Protein AF-A0A559NAU4-F1 (afdb_monomer)

Mean predicted aligned error: 4.84 Å

pLDDT: mean 91.14, std 8.65, range [61.59, 98.19]

Nearest PDB structures (foldseek):
  8pwn-assembly1_A  TM=3.330E-01  e=2.621E+00  Homo sapiens
  5uvi-assembly1_A  TM=3.226E-01  e=3.666E+00  Homo sapiens

Foldseek 3Di:
DDPVLLVLLLVLLVLLLCCLVPVVSDPALVRSVVSLVSSLVSLVVVCVVVVPPLSVVLSVQQDDDDRLLSRVSSCVSVVPDDVCCVPVNDPRVLVVSCVSRVNDDNVNSSVNSVSSSVSSVLSSVCSVPVVSSVVCVVVPD

Sequence (141 aa):
MRESDLDILKKSLTIIIGFEERVDLVNSASEFLEIHNRNIQMLKDLGVERQSDFIKKNISDYPKLRVSEIELFIFRKRKEKSFLWFVGGRRLGFVYDLIRTRGVLLSQIKKKVAKIKDISQRMYKVVENPIFEEVYQKTGY

Secondary structure (DSSP, 8-state):
--HHHHHHHHHHHHHHHHTTT-GGGSS-HHHHHHHHHHHHHHHHHHHHHTT-HHHHHHHHTPPP--HHHHHHHHHHHTT---HHHHHSHHHHHHHHHHHHTTT--HHHHHHHHHHHHHHHHHHHHHHH-THHHHHHHHTT-

Radius of gyration: 17.27 Å; Cα contacts (8 Å, |Δi|>4): 119; chains: 1; bounding box: 40×29×46 Å

Solvent-accessible surface area (backbone atoms only — not comparable to full-atom values): 7871 Å² total; per-residue (Å²): 133,56,72,70,53,52,52,51,44,47,55,54,34,51,46,54,43,45,32,83,85,38,58,77,74,39,94,43,41,63,54,48,49,52,54,50,52,51,45,53,50,54,48,49,54,49,18,60,76,68,66,34,62,67,50,51,52,56,61,73,65,54,65,91,79,54,55,55,47,42,43,52,50,45,42,60,72,72,63,62,81,50,69,53,43,71,76,56,31,73,68,51,34,50,53,50,51,29,59,67,35,73,69,54,50,70,70,56,48,50,52,41,52,54,51,42,21,56,52,34,51,54,50,40,46,32,73,75,38,64,69,46,51,61,54,36,53,77,71,77,97

Structure (mmCIF, N/CA/C/O backbone):
data_AF-A0A559NAU4-F1
#
_entry.id   AF-A0A559NAU4-F1
#
loop_
_atom_site.group_PDB
_atom_site.id
_atom_site.type_symbol
_atom_site.label_atom_id
_atom_site.label_alt_id
_atom_site.label_comp_id
_atom_site.label_asym_id
_atom_site.label_entity_id
_atom_site.label_seq_id
_atom_site.pdbx_PDB_ins_code
_atom_site.Cartn_x
_atom_site.Cartn_y
_atom_site.Cartn_z
_atom_site.occupancy
_atom_site.B_iso_or_equiv
_atom_site.auth_seq_id
_atom_site.auth_comp_id
_atom_site.auth_asym_id
_atom_site.auth_atom_id
_atom_site.pdbx_PDB_model_num
ATOM 1 N N . MET A 1 1 ? -11.971 13.642 13.315 1.00 84.44 1 MET A N 1
ATOM 2 C CA . MET A 1 1 ? -11.704 13.689 11.863 1.00 84.44 1 MET A CA 1
ATOM 3 C C . MET A 1 1 ? -13.026 13.972 11.171 1.00 84.44 1 MET A C 1
ATOM 5 O O . MET A 1 1 ? -14.039 13.443 11.616 1.00 84.44 1 MET A O 1
ATOM 9 N N . ARG A 1 2 ? -13.082 14.839 10.155 1.00 87.75 2 ARG A N 1
ATOM 10 C CA . ARG A 1 2 ? -14.373 15.193 9.533 1.00 87.75 2 ARG A CA 1
ATOM 11 C C . ARG A 1 2 ? -14.817 14.103 8.559 1.00 87.75 2 ARG A C 1
ATOM 13 O O . ARG A 1 2 ? -13.991 13.353 8.043 1.00 87.75 2 ARG A O 1
ATOM 20 N N . GLU A 1 3 ? -16.109 14.058 8.252 1.00 85.12 3 GLU A N 1
ATOM 21 C CA . GLU A 1 3 ? -16.668 13.127 7.260 1.00 85.12 3 GLU A CA 1
ATOM 22 C C . GLU A 1 3 ? -15.982 13.259 5.889 1.00 85.12 3 GLU A C 1
ATOM 24 O O . GLU A 1 3 ? -15.607 12.261 5.276 1.00 85.12 3 GLU A O 1
ATOM 29 N N . SER A 1 4 ? -15.669 14.492 5.475 1.00 91.50 4 SER A N 1
ATOM 30 C CA . SER A 1 4 ? -14.892 14.771 4.261 1.00 91.50 4 SER A CA 1
ATOM 31 C C . SER A 1 4 ? -13.523 14.088 4.250 1.00 91.50 4 SER A C 1
ATOM 33 O O . SER A 1 4 ? -13.059 13.622 3.212 1.00 91.50 4 SER A O 1
ATOM 35 N N . ASP A 1 5 ? -12.864 14.027 5.407 1.00 92.81 5 ASP A N 1
ATOM 36 C CA . ASP A 1 5 ? -11.534 13.444 5.545 1.00 92.81 5 ASP A CA 1
ATOM 37 C C . ASP A 1 5 ? -11.628 11.904 5.480 1.00 92.81 5 ASP A C 1
ATOM 39 O O . ASP A 1 5 ? -10.798 11.254 4.844 1.00 92.81 5 ASP A O 1
ATOM 43 N N . LEU A 1 6 ? -12.686 11.309 6.050 1.00 94.25 6 LEU A N 1
ATOM 44 C CA . LEU A 1 6 ? -12.983 9.875 5.916 1.00 94.25 6 LEU A CA 1
ATOM 45 C C . LEU A 1 6 ? -13.270 9.486 4.459 1.00 94.25 6 LEU A C 1
ATOM 47 O O . LEU A 1 6 ? -12.804 8.445 3.994 1.00 94.25 6 LEU A O 1
ATOM 51 N N . ASP A 1 7 ? -13.997 10.317 3.716 1.00 96.12 7 ASP A N 1
ATOM 52 C CA . ASP A 1 7 ? -14.261 10.088 2.294 1.00 96.12 7 ASP A CA 1
ATOM 53 C C . ASP A 1 7 ? -12.997 10.173 1.441 1.00 96.12 7 ASP A C 1
ATOM 55 O O . ASP A 1 7 ? -12.792 9.333 0.557 1.00 96.12 7 ASP A O 1
ATOM 59 N N . ILE A 1 8 ? -12.125 11.145 1.723 1.00 96.44 8 ILE A N 1
ATOM 60 C CA . ILE A 1 8 ? -10.806 11.238 1.089 1.00 96.44 8 ILE A CA 1
ATOM 61 C C . ILE A 1 8 ? -10.015 9.957 1.361 1.00 96.44 8 ILE A C 1
ATOM 63 O O . ILE A 1 8 ? -9.516 9.353 0.410 1.00 96.44 8 ILE A O 1
ATOM 67 N N . LEU A 1 9 ? -9.962 9.510 2.620 1.00 97.94 9 LEU A N 1
ATOM 68 C CA . LEU A 1 9 ? -9.247 8.299 3.019 1.00 97.94 9 LEU A CA 1
ATOM 69 C C . LEU A 1 9 ? -9.790 7.044 2.323 1.00 97.94 9 LEU A C 1
ATOM 71 O O . LEU A 1 9 ? -9.014 6.247 1.800 1.00 97.94 9 LEU A O 1
ATOM 75 N N . LYS A 1 10 ? -11.113 6.860 2.262 1.00 98.00 10 LYS A N 1
ATOM 76 C CA . LYS A 1 10 ? -11.733 5.718 1.562 1.00 98.00 10 LYS A CA 1
ATOM 77 C C . LYS A 1 10 ? -11.377 5.705 0.075 1.00 98.00 10 LYS A C 1
ATOM 79 O O . LYS A 1 10 ? -10.994 4.660 -0.463 1.00 98.00 10 LYS A O 1
ATOM 84 N N . LYS A 1 11 ? -11.462 6.859 -0.596 1.00 97.50 11 LYS A N 1
ATOM 85 C CA . LYS A 1 11 ? -11.111 6.991 -2.021 1.00 97.50 11 LYS A CA 1
ATOM 86 C C . LYS A 1 11 ? -9.642 6.654 -2.262 1.00 97.50 11 LYS A C 1
ATOM 88 O O . LYS A 1 11 ? -9.328 5.875 -3.159 1.00 97.50 11 LYS A O 1
ATOM 93 N N . SER A 1 12 ? -8.739 7.181 -1.442 1.00 97.31 12 SER A N 1
ATOM 94 C CA . SER A 1 12 ? -7.309 6.919 -1.597 1.00 97.31 12 SER A CA 1
ATOM 95 C C . SER A 1 12 ? -6.898 5.509 -1.178 1.00 97.31 12 SER A C 1
ATOM 97 O O . SER A 1 12 ? -5.981 4.954 -1.778 1.00 97.31 12 SER A O 1
ATOM 99 N N . LEU A 1 13 ? -7.573 4.884 -0.210 1.00 98.19 13 LEU A N 1
ATOM 100 C CA . LEU A 1 13 ? -7.399 3.457 0.084 1.00 98.19 13 LEU A CA 1
ATOM 101 C C . LEU A 1 13 ? -7.823 2.599 -1.108 1.00 98.19 13 LEU A C 1
ATOM 103 O O . LEU A 1 13 ? -7.110 1.666 -1.457 1.00 98.19 13 LEU A O 1
ATOM 107 N N . THR A 1 14 ? -8.915 2.952 -1.788 1.00 98.12 14 THR A N 1
ATOM 108 C CA . THR A 1 14 ? -9.378 2.238 -2.993 1.00 98.12 14 THR A CA 1
ATOM 109 C C . THR A 1 14 ? -8.321 2.243 -4.103 1.00 98.12 14 THR A C 1
ATOM 111 O O . THR A 1 14 ? -8.094 1.210 -4.735 1.00 98.12 14 THR A O 1
ATOM 114 N N . ILE A 1 15 ? -7.619 3.367 -4.298 1.00 97.69 15 ILE A N 1
ATOM 115 C CA . ILE A 1 15 ? -6.489 3.462 -5.240 1.00 97.69 15 ILE A CA 1
ATOM 116 C C . ILE A 1 15 ? -5.386 2.462 -4.864 1.00 97.69 15 ILE A C 1
ATOM 118 O O . ILE A 1 15 ? -4.937 1.693 -5.712 1.00 97.69 15 ILE A O 1
ATOM 122 N N . ILE A 1 16 ? -4.982 2.426 -3.588 1.00 97.94 16 ILE A N 1
ATOM 123 C CA . ILE A 1 16 ? -3.931 1.516 -3.103 1.00 97.94 16 ILE A CA 1
ATOM 124 C C . ILE A 1 16 ? -4.352 0.045 -3.213 1.00 97.94 16 ILE A C 1
ATOM 126 O O . ILE A 1 16 ? -3.545 -0.792 -3.613 1.00 97.94 16 ILE A O 1
ATOM 130 N N . ILE A 1 17 ? -5.613 -0.272 -2.911 1.00 98.12 17 ILE A N 1
ATOM 131 C CA . ILE A 1 17 ? -6.165 -1.629 -3.017 1.00 98.12 17 ILE A CA 1
ATOM 132 C C . ILE A 1 17 ? -6.106 -2.131 -4.463 1.00 98.12 17 ILE A C 1
ATOM 134 O O . ILE A 1 17 ? -5.731 -3.277 -4.693 1.00 98.12 17 ILE A O 1
ATOM 138 N N . GLY A 1 18 ? -6.465 -1.285 -5.431 1.00 96.44 18 GLY A N 1
ATOM 139 C CA . GLY A 1 18 ? -6.485 -1.660 -6.846 1.00 96.44 18 GLY A CA 1
ATOM 140 C C . GLY A 1 18 ? -5.118 -1.642 -7.535 1.00 96.44 18 GLY A C 1
ATOM 141 O O . GLY A 1 18 ? -5.006 -2.131 -8.658 1.00 96.44 18 GLY A O 1
ATOM 142 N N . PHE A 1 19 ? -4.086 -1.075 -6.903 1.00 96.88 19 PHE A N 1
ATOM 143 C CA . PHE A 1 19 ? -2.781 -0.849 -7.531 1.00 96.88 19 PHE A CA 1
ATOM 144 C C . PHE A 1 19 ? -2.082 -2.144 -7.973 1.00 96.88 19 PHE A C 1
ATOM 146 O O . PHE A 1 19 ?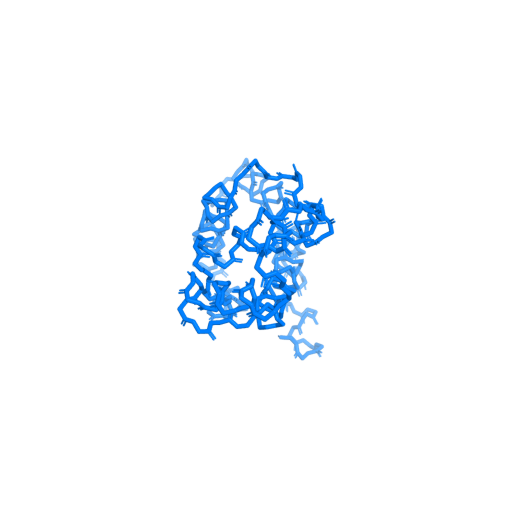 -1.397 -2.162 -8.997 1.00 96.88 19 PHE A O 1
ATOM 153 N N . GLU A 1 20 ? -2.243 -3.241 -7.224 1.00 94.81 20 GLU A N 1
ATOM 154 C CA . GLU A 1 20 ? -1.609 -4.521 -7.562 1.00 94.81 20 GLU A CA 1
ATOM 155 C C . GLU A 1 20 ? -2.062 -5.034 -8.941 1.00 94.81 20 GLU A C 1
ATOM 157 O O . GLU A 1 20 ? -1.248 -5.532 -9.733 1.00 94.81 20 GLU A O 1
ATOM 162 N N . GLU A 1 21 ? -3.354 -4.912 -9.235 1.00 94.19 21 GLU A N 1
ATOM 163 C CA . GLU A 1 21 ? -3.966 -5.289 -10.508 1.00 94.19 21 GLU A CA 1
ATOM 164 C C . GLU A 1 21 ? -3.773 -4.218 -11.579 1.00 94.19 21 GLU A C 1
ATOM 166 O O . GLU A 1 21 ? -3.460 -4.552 -12.723 1.00 94.19 21 GLU A O 1
ATOM 171 N N . ARG A 1 22 ? -3.954 -2.949 -11.203 1.00 93.75 22 ARG A N 1
ATOM 172 C CA . ARG A 1 22 ? -3.993 -1.790 -12.098 1.00 93.75 22 ARG A CA 1
ATOM 173 C C . ARG A 1 22 ? -2.972 -0.744 -11.675 1.00 93.75 22 ARG A C 1
ATOM 175 O O . ARG A 1 22 ? -3.272 0.216 -10.967 1.00 93.75 22 ARG A O 1
ATOM 182 N N . VAL A 1 23 ? -1.740 -0.935 -12.141 1.00 93.69 23 VAL A N 1
ATOM 183 C CA . VAL A 1 23 ? -0.625 -0.003 -11.894 1.00 93.69 23 VAL A CA 1
ATOM 184 C C . VAL A 1 23 ? -0.795 1.354 -12.588 1.00 93.69 23 VAL A C 1
ATOM 186 O O . VAL A 1 23 ? 0.001 2.256 -12.363 1.00 93.69 23 VAL A O 1
ATOM 189 N N . ASP A 1 24 ? -1.789 1.489 -13.460 1.00 91.88 24 ASP A N 1
ATOM 190 C CA . ASP A 1 24 ? -2.222 2.717 -14.130 1.00 91.88 24 ASP A CA 1
ATOM 191 C C . ASP A 1 24 ? -3.088 3.627 -13.244 1.00 91.88 24 ASP A C 1
ATOM 193 O O . ASP A 1 24 ? -3.274 4.791 -13.580 1.00 91.88 24 ASP A O 1
ATOM 197 N N . LEU A 1 25 ? -3.552 3.148 -12.080 1.00 92.94 25 LEU A N 1
ATOM 198 C CA . LEU A 1 25 ? -4.260 3.977 -11.091 1.00 92.94 25 LEU A CA 1
ATOM 199 C C . LEU A 1 25 ? -3.388 5.075 -10.467 1.00 92.94 25 LEU A C 1
ATOM 201 O O . LEU A 1 25 ? -3.905 5.952 -9.779 1.00 92.94 25 LEU A O 1
ATOM 205 N N . VAL A 1 26 ? -2.075 4.997 -10.676 1.00 93.69 26 VAL A N 1
ATOM 206 C CA . VAL A 1 26 ? -1.086 5.996 -10.279 1.00 93.69 26 VAL A CA 1
ATOM 207 C C . VAL A 1 26 ? -0.168 6.263 -11.469 1.00 93.69 26 VAL A C 1
ATOM 209 O O . VAL A 1 26 ? 0.192 5.358 -12.229 1.00 93.69 26 VAL A O 1
ATOM 212 N N . ASN A 1 27 ? 0.252 7.508 -11.630 1.00 91.25 27 ASN A N 1
ATOM 213 C CA . ASN A 1 27 ? 1.119 7.927 -12.724 1.00 91.25 27 ASN A CA 1
ATOM 214 C C . ASN A 1 27 ? 2.577 7.540 -12.464 1.00 91.25 27 ASN A C 1
ATOM 216 O O . ASN A 1 27 ? 3.322 7.267 -13.408 1.00 91.25 27 ASN A O 1
ATOM 220 N N . SER A 1 28 ? 2.998 7.496 -11.195 1.00 93.69 28 SER A N 1
ATOM 221 C CA . SER A 1 28 ? 4.390 7.232 -10.819 1.00 93.69 28 SER A CA 1
ATOM 222 C C . SER A 1 28 ? 4.545 6.468 -9.501 1.00 93.69 28 SER A C 1
ATOM 224 O O . SER A 1 28 ? 3.639 6.398 -8.670 1.00 93.69 28 SER A O 1
ATOM 226 N N . ALA A 1 29 ? 5.745 5.923 -9.286 1.00 95.62 29 ALA A N 1
ATOM 227 C CA . ALA A 1 29 ? 6.119 5.297 -8.020 1.00 95.62 29 ALA A CA 1
ATOM 228 C C . ALA A 1 29 ? 6.123 6.285 -6.841 1.00 95.62 29 ALA A C 1
ATOM 230 O O . ALA A 1 29 ? 5.788 5.904 -5.720 1.00 95.62 29 ALA A O 1
ATOM 231 N N . SER A 1 30 ? 6.488 7.545 -7.093 1.00 96.38 30 SER A N 1
ATOM 232 C CA . SER A 1 30 ? 6.465 8.606 -6.083 1.00 96.38 30 SER A CA 1
ATOM 233 C C . SER A 1 30 ? 5.038 8.936 -5.657 1.00 96.38 30 SER A C 1
ATOM 235 O O . SER A 1 30 ? 4.769 8.982 -4.462 1.00 96.38 30 SER A O 1
ATOM 237 N N . GLU A 1 31 ? 4.117 9.064 -6.616 1.00 96.81 31 GLU A N 1
ATOM 238 C CA . GLU A 1 31 ? 2.693 9.294 -6.336 1.00 96.81 31 GLU A CA 1
ATOM 239 C C . GLU A 1 31 ? 2.088 8.145 -5.521 1.00 96.81 31 GLU A C 1
ATOM 241 O O . GLU A 1 31 ? 1.391 8.384 -4.537 1.00 96.81 31 GLU A O 1
ATOM 246 N N . PHE A 1 32 ? 2.408 6.891 -5.863 1.00 97.69 32 PHE A N 1
ATOM 247 C CA . PHE A 1 32 ? 1.986 5.741 -5.060 1.00 97.69 32 PHE A CA 1
ATOM 248 C C . PHE A 1 32 ? 2.413 5.883 -3.593 1.00 97.69 32 PHE A C 1
ATOM 250 O O . PHE A 1 32 ? 1.597 5.698 -2.690 1.00 97.69 32 PHE A O 1
ATOM 257 N N . LEU A 1 33 ? 3.686 6.211 -3.347 1.00 97.44 33 LEU A N 1
ATOM 258 C CA . LEU A 1 33 ? 4.209 6.358 -1.989 1.00 97.44 33 LEU A CA 1
ATOM 259 C C . LEU A 1 33 ? 3.608 7.564 -1.269 1.00 97.44 33 LEU A C 1
ATOM 261 O O . LEU A 1 33 ? 3.349 7.473 -0.074 1.00 97.44 33 LEU A O 1
ATOM 265 N N . GLU A 1 34 ? 3.353 8.664 -1.971 1.00 97.50 34 GLU A N 1
ATOM 266 C CA . GLU A 1 34 ? 2.684 9.838 -1.412 1.00 97.50 34 GLU A CA 1
ATOM 267 C C . GLU A 1 34 ? 1.269 9.494 -0.931 1.00 97.50 34 GLU A C 1
ATOM 269 O O . GLU A 1 34 ? 0.940 9.721 0.236 1.00 97.50 34 GLU A O 1
ATOM 274 N N . ILE A 1 35 ? 0.461 8.858 -1.788 1.00 97.75 35 ILE A N 1
ATOM 275 C CA . ILE A 1 35 ? -0.892 8.405 -1.441 1.00 97.75 35 ILE A CA 1
ATOM 276 C C . ILE A 1 35 ? -0.833 7.409 -0.277 1.00 97.75 35 ILE A C 1
ATOM 278 O O . ILE A 1 35 ? -1.588 7.535 0.688 1.00 97.75 35 ILE A O 1
ATOM 282 N N . HIS A 1 36 ? 0.075 6.433 -0.341 1.00 97.62 36 HIS A N 1
ATOM 283 C CA . HIS A 1 36 ? 0.231 5.413 0.692 1.00 97.62 36 HIS A CA 1
ATOM 284 C C . HIS A 1 36 ? 0.608 6.015 2.054 1.00 97.62 36 HIS A C 1
ATOM 286 O O . HIS A 1 36 ? -0.028 5.704 3.063 1.00 97.62 36 HIS A O 1
ATOM 292 N N . ASN A 1 37 ? 1.589 6.917 2.086 1.00 97.19 37 ASN A N 1
ATOM 293 C CA . ASN A 1 37 ? 2.035 7.573 3.312 1.00 97.19 37 ASN A CA 1
ATOM 294 C C . ASN A 1 37 ? 0.953 8.497 3.883 1.00 97.19 37 ASN A C 1
ATOM 296 O O . ASN A 1 37 ? 0.736 8.502 5.095 1.00 97.19 37 ASN A O 1
ATOM 300 N N . ARG A 1 38 ? 0.225 9.226 3.024 1.00 97.56 38 ARG A N 1
ATOM 301 C CA . ARG A 1 38 ? -0.927 10.033 3.447 1.00 97.56 38 ARG A CA 1
ATOM 302 C C . ARG A 1 38 ? -2.002 9.162 4.091 1.00 97.56 38 ARG A C 1
ATOM 304 O O . ARG A 1 38 ? -2.490 9.503 5.163 1.00 97.56 38 ARG A O 1
ATOM 311 N N . ASN A 1 39 ? -2.331 8.022 3.484 1.00 98.06 39 ASN A N 1
ATOM 312 C CA . ASN A 1 39 ? -3.305 7.084 4.046 1.00 98.06 39 ASN A CA 1
ATOM 313 C C . ASN A 1 39 ? -2.861 6.569 5.417 1.00 98.06 39 ASN A C 1
ATOM 315 O O . ASN A 1 39 ? -3.673 6.529 6.336 1.00 98.06 39 ASN A O 1
ATOM 319 N N . ILE A 1 40 ? -1.583 6.204 5.572 1.00 98.00 40 ILE A N 1
ATOM 320 C CA . ILE A 1 40 ? -1.027 5.776 6.864 1.00 98.00 40 ILE A CA 1
ATOM 321 C C . ILE A 1 40 ? -1.183 6.878 7.913 1.00 98.00 40 ILE A C 1
ATOM 323 O O . ILE A 1 40 ? -1.595 6.584 9.033 1.00 98.00 40 ILE A O 1
ATOM 327 N N . GLN A 1 41 ? -0.889 8.132 7.564 1.00 97.75 41 GLN A N 1
ATOM 328 C CA . GLN A 1 41 ? -1.022 9.247 8.498 1.00 97.75 41 GLN A CA 1
ATOM 329 C C . GLN A 1 41 ? -2.482 9.464 8.915 1.00 97.75 41 GLN A C 1
ATOM 331 O O . GLN A 1 41 ? -2.770 9.509 10.106 1.00 97.75 41 GLN A O 1
ATOM 336 N N . MET A 1 42 ? -3.416 9.491 7.963 1.00 98.19 42 MET A N 1
ATOM 337 C CA . MET A 1 42 ? -4.846 9.643 8.265 1.00 98.19 42 MET A CA 1
ATOM 338 C C . MET A 1 42 ? -5.392 8.476 9.100 1.00 98.19 42 MET A C 1
ATOM 340 O O . MET A 1 42 ? -6.181 8.682 10.017 1.00 98.19 42 MET A O 1
ATOM 344 N N . LEU A 1 43 ? -4.954 7.243 8.822 1.00 98.00 43 LEU A N 1
ATOM 345 C CA . LEU A 1 43 ? -5.296 6.079 9.643 1.00 98.00 43 LEU A CA 1
ATOM 346 C C . LEU A 1 43 ? -4.713 6.196 11.051 1.00 98.00 43 LEU A C 1
ATOM 348 O O . LEU A 1 43 ? -5.363 5.797 12.012 1.00 98.00 43 LEU A O 1
ATOM 352 N N . LYS A 1 44 ? -3.502 6.739 11.195 1.00 97.06 44 LYS A N 1
ATOM 353 C CA . LYS A 1 44 ? -2.879 6.960 12.502 1.00 97.06 44 LYS A CA 1
ATOM 354 C C . LYS A 1 44 ? -3.691 7.954 13.325 1.00 97.06 44 LYS A C 1
ATOM 356 O O . LYS A 1 44 ? -3.977 7.667 14.485 1.00 97.06 44 LYS A O 1
ATOM 361 N N . ASP A 1 45 ? -4.104 9.059 12.714 1.00 96.75 45 ASP A N 1
ATOM 362 C CA . ASP A 1 45 ? -4.940 10.075 13.357 1.00 96.75 45 ASP A CA 1
ATOM 363 C C . ASP A 1 45 ? -6.296 9.477 13.768 1.00 96.75 45 ASP A C 1
ATOM 365 O O . ASP A 1 45 ? -6.717 9.617 14.918 1.00 96.75 45 ASP A O 1
ATOM 369 N N . LEU A 1 46 ? -6.920 8.694 12.880 1.00 96.25 46 LEU A N 1
ATOM 370 C CA . LEU A 1 46 ? -8.157 7.966 13.169 1.00 96.25 46 LEU A CA 1
ATOM 371 C C . LEU A 1 46 ? -7.998 6.958 14.318 1.00 96.25 46 LEU A C 1
ATOM 373 O O . LEU A 1 46 ? -8.876 6.843 15.171 1.00 96.25 46 LEU A O 1
ATOM 377 N N . GLY A 1 47 ? -6.883 6.226 14.350 1.00 95.75 47 GLY A N 1
ATOM 378 C CA . GLY A 1 47 ? -6.577 5.256 15.400 1.00 95.75 47 GLY A CA 1
ATOM 379 C C . GLY A 1 47 ? -6.360 5.906 16.768 1.00 95.75 47 GLY A C 1
ATOM 380 O O . GLY A 1 47 ? -6.697 5.304 17.786 1.00 95.75 47 GLY A O 1
ATOM 381 N N . VAL A 1 48 ? -5.838 7.136 16.812 1.00 95.88 48 VAL A N 1
ATOM 382 C CA . VAL A 1 48 ? -5.742 7.929 18.049 1.00 95.88 48 VAL A CA 1
ATOM 383 C C . VAL A 1 48 ? -7.125 8.402 18.488 1.00 95.88 48 VAL A C 1
ATOM 385 O O . VAL A 1 48 ? -7.496 8.188 19.639 1.00 95.88 48 VAL A O 1
ATOM 388 N N . GLU A 1 49 ? -7.903 8.981 17.575 1.00 95.00 49 GLU A N 1
ATOM 389 C CA . GLU A 1 49 ? -9.242 9.510 17.860 1.00 95.00 49 GLU A CA 1
ATOM 390 C C . GLU A 1 49 ? -10.208 8.437 18.368 1.00 95.00 49 GLU A C 1
ATOM 392 O O . GLU A 1 49 ? -10.913 8.654 19.350 1.00 95.00 49 GLU A O 1
ATOM 397 N N . ARG A 1 50 ? -10.209 7.260 17.735 1.00 94.06 50 ARG A N 1
ATOM 398 C CA . ARG A 1 50 ? -11.050 6.122 18.138 1.00 94.06 50 ARG A CA 1
ATOM 399 C C . ARG A 1 50 ? -10.455 5.294 19.274 1.00 94.06 50 ARG A C 1
ATOM 401 O O . ARG A 1 50 ? -11.080 4.330 19.696 1.00 94.06 50 ARG A O 1
ATOM 408 N N . GLN A 1 51 ? -9.235 5.609 19.715 1.00 94.75 51 GLN A N 1
ATOM 409 C CA . GLN A 1 51 ? -8.448 4.764 20.620 1.00 94.75 51 GLN A CA 1
ATOM 410 C C . GLN A 1 51 ? -8.336 3.303 20.129 1.00 94.75 51 GLN A C 1
ATOM 412 O O . GLN A 1 51 ? -8.248 2.373 20.924 1.00 94.75 51 GLN A O 1
ATOM 417 N N . SER A 1 52 ? -8.309 3.092 18.808 1.00 94.69 52 SER A N 1
ATOM 418 C CA . SER A 1 52 ? -8.320 1.760 18.199 1.00 94.69 52 SER A CA 1
ATOM 419 C C . SER A 1 52 ? -6.921 1.150 18.161 1.00 94.69 52 SER A C 1
ATOM 421 O O . SER A 1 52 ? -6.056 1.554 17.376 1.00 94.69 52 SER A O 1
ATOM 423 N N . ASP A 1 53 ? -6.700 0.122 18.976 1.00 93.31 53 ASP A N 1
ATOM 424 C CA . ASP A 1 53 ? -5.465 -0.663 18.933 1.00 93.31 53 ASP A CA 1
ATOM 425 C C . ASP A 1 53 ? -5.377 -1.543 17.681 1.00 93.31 53 ASP A C 1
ATOM 427 O O . ASP A 1 53 ? -4.280 -1.805 17.182 1.00 93.31 53 ASP A O 1
ATOM 431 N N . PHE A 1 54 ? -6.523 -1.922 17.107 1.00 94.62 54 PHE A N 1
ATOM 432 C CA . PHE A 1 54 ? -6.580 -2.654 15.843 1.00 94.62 54 PHE A CA 1
ATOM 433 C C . PHE A 1 54 ? -5.958 -1.851 14.695 1.00 94.62 54 PHE A C 1
ATOM 435 O O . PHE A 1 54 ? -5.112 -2.368 13.955 1.00 94.62 54 PHE A O 1
ATOM 442 N N . ILE A 1 55 ? -6.337 -0.574 14.566 1.00 95.81 55 ILE A N 1
ATOM 443 C CA . ILE A 1 55 ? -5.783 0.325 13.548 1.00 95.81 55 ILE A CA 1
A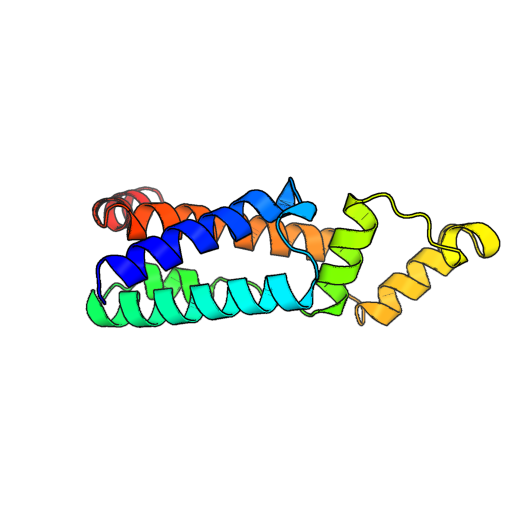TOM 444 C C . ILE A 1 55 ? -4.281 0.527 13.788 1.00 95.81 55 ILE A C 1
ATOM 446 O O . ILE A 1 55 ? -3.488 0.376 12.857 1.00 95.81 55 ILE A O 1
ATOM 450 N N . LYS A 1 56 ? -3.861 0.793 15.033 1.00 95.19 56 LYS A N 1
ATOM 451 C CA . LYS A 1 56 ? -2.438 0.983 15.379 1.00 95.19 56 LYS A CA 1
ATOM 452 C C . LYS A 1 56 ? -1.588 -0.241 15.018 1.00 95.19 56 LYS A C 1
ATOM 454 O O . LYS A 1 56 ? -0.525 -0.082 14.414 1.00 95.19 56 LYS A O 1
ATOM 459 N N . LYS A 1 57 ? -2.067 -1.451 15.332 1.00 94.75 57 LYS A N 1
ATOM 460 C CA . LYS A 1 57 ? -1.398 -2.717 14.988 1.00 94.75 57 LYS A CA 1
ATOM 461 C C . LYS A 1 57 ? -1.250 -2.862 13.472 1.00 94.75 57 LYS A C 1
ATOM 463 O O . LYS A 1 57 ? -0.131 -3.009 12.986 1.00 94.75 57 LYS A O 1
ATOM 468 N N . ASN A 1 58 ? -2.339 -2.714 12.715 1.00 95.50 58 ASN A N 1
ATOM 469 C CA . ASN A 1 58 ? -2.304 -2.836 11.251 1.00 95.50 58 ASN A CA 1
ATOM 470 C C . ASN A 1 58 ? -1.385 -1.792 10.594 1.00 95.50 58 ASN A C 1
ATOM 472 O O . ASN A 1 58 ? -0.708 -2.103 9.615 1.00 95.50 58 ASN A O 1
ATOM 476 N N . ILE A 1 59 ? -1.309 -0.574 11.143 1.00 95.69 59 ILE A N 1
ATOM 477 C CA . ILE A 1 59 ? -0.365 0.445 10.665 1.00 95.69 59 ILE A CA 1
ATOM 478 C C . ILE A 1 59 ? 1.084 -0.029 10.816 1.00 95.69 59 ILE A C 1
ATOM 480 O O . ILE A 1 59 ? 1.878 0.130 9.889 1.00 95.69 59 ILE A O 1
ATOM 484 N N . SER A 1 60 ? 1.429 -0.630 11.958 1.00 94.19 60 SER A N 1
ATOM 485 C CA . SER A 1 60 ? 2.784 -1.143 12.207 1.00 94.19 60 SER A CA 1
ATOM 486 C C . SER A 1 60 ? 3.173 -2.303 11.282 1.00 94.19 60 SER A C 1
ATOM 488 O O . SER A 1 60 ? 4.356 -2.507 11.009 1.00 94.19 60 SER A O 1
ATOM 490 N N . ASP A 1 61 ? 2.179 -3.009 10.737 1.00 95.56 61 ASP A N 1
ATOM 491 C CA . ASP A 1 61 ? 2.372 -4.148 9.844 1.00 95.56 61 ASP A CA 1
ATOM 492 C C . ASP A 1 61 ? 2.608 -3.769 8.375 1.00 95.56 61 ASP A C 1
ATOM 494 O O . ASP A 1 61 ? 3.000 -4.643 7.581 1.00 95.56 61 ASP A O 1
ATOM 498 N N . TYR A 1 62 ? 2.402 -2.502 7.990 1.00 96.12 62 TYR A N 1
ATOM 499 C CA . TYR A 1 62 ? 2.661 -2.053 6.623 1.00 96.12 62 TYR A CA 1
ATOM 500 C C . TYR A 1 62 ? 4.147 -2.215 6.262 1.00 96.12 62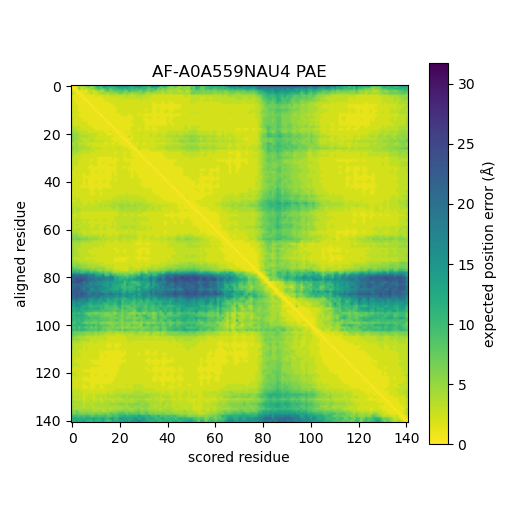 TYR A C 1
ATOM 502 O O . TYR A 1 62 ? 5.031 -1.679 6.938 1.00 96.12 62 TYR A O 1
ATOM 510 N N . PRO A 1 63 ? 4.470 -2.939 5.174 1.00 95.81 63 PRO A N 1
ATOM 511 C CA . PRO A 1 63 ? 5.850 -3.103 4.762 1.00 95.81 63 PRO A CA 1
ATOM 512 C C . PRO A 1 63 ? 6.399 -1.797 4.186 1.00 95.81 63 PRO A C 1
ATOM 514 O O . PRO A 1 63 ? 5.759 -1.129 3.377 1.00 95.81 63 PRO A O 1
ATOM 517 N N . LYS A 1 64 ? 7.653 -1.484 4.517 1.00 93.19 64 LYS A N 1
ATOM 518 C CA . LYS A 1 64 ? 8.362 -0.360 3.899 1.00 93.19 64 LYS A CA 1
ATOM 519 C C . LYS A 1 64 ? 8.693 -0.673 2.439 1.00 93.19 64 LYS A C 1
ATOM 521 O O . LYS A 1 64 ? 9.322 -1.699 2.137 1.00 93.19 64 LYS A O 1
ATOM 526 N N . LEU A 1 65 ? 8.321 0.247 1.556 1.00 92.50 65 LEU A N 1
ATOM 527 C CA . LEU A 1 65 ? 8.667 0.234 0.140 1.00 92.50 65 LEU A CA 1
ATOM 528 C C . LEU A 1 65 ? 9.541 1.429 -0.215 1.00 92.50 65 LEU A C 1
ATOM 530 O O . LEU A 1 65 ? 9.340 2.536 0.279 1.00 92.50 65 LEU A O 1
ATOM 534 N N . ARG A 1 66 ? 10.502 1.200 -1.104 1.00 94.12 66 ARG A N 1
ATOM 535 C CA . ARG A 1 66 ? 11.291 2.268 -1.727 1.00 94.12 66 ARG A CA 1
ATOM 536 C C . ARG A 1 66 ? 10.746 2.588 -3.109 1.00 94.12 66 ARG A C 1
ATOM 538 O O . ARG A 1 66 ? 10.203 1.712 -3.778 1.00 94.12 66 ARG A O 1
ATOM 545 N N . VAL A 1 67 ? 10.995 3.816 -3.561 1.00 94.75 67 VAL A N 1
ATOM 546 C CA . VAL A 1 67 ? 10.634 4.279 -4.911 1.00 94.75 67 VAL A CA 1
ATOM 547 C C . VAL A 1 67 ? 11.111 3.275 -5.964 1.00 94.75 67 VAL A C 1
ATOM 549 O O . VAL A 1 67 ? 10.301 2.774 -6.735 1.00 94.75 67 VAL A O 1
ATOM 552 N N . SER A 1 68 ? 12.385 2.864 -5.915 1.00 92.75 68 SER A N 1
ATOM 553 C CA . SER A 1 68 ? 12.956 1.935 -6.900 1.00 92.75 68 SER A CA 1
ATOM 554 C C . SER A 1 68 ? 12.321 0.540 -6.908 1.00 92.75 68 SER A C 1
ATOM 556 O O . SER A 1 68 ? 12.311 -0.125 -7.944 1.00 92.75 68 SER A O 1
ATOM 558 N N . GLU A 1 69 ? 11.766 0.088 -5.779 1.00 94.88 69 GLU A N 1
ATOM 559 C CA . GLU A 1 69 ? 11.032 -1.179 -5.709 1.00 94.88 69 GLU A CA 1
ATOM 560 C C . GLU A 1 69 ? 9.692 -1.066 -6.448 1.00 94.88 69 GLU A C 1
ATOM 562 O O . GLU A 1 69 ? 9.333 -1.960 -7.216 1.00 94.88 69 GLU A O 1
ATOM 567 N N . ILE A 1 70 ? 8.976 0.047 -6.267 1.00 95.62 70 ILE A N 1
ATOM 568 C CA . ILE A 1 70 ? 7.701 0.298 -6.947 1.00 95.62 70 ILE A CA 1
ATOM 569 C C . ILE A 1 70 ? 7.900 0.596 -8.430 1.00 95.62 70 ILE A C 1
ATOM 571 O O . ILE A 1 70 ? 7.148 0.078 -9.251 1.00 95.62 70 ILE A O 1
ATOM 575 N N . GLU A 1 71 ? 8.941 1.339 -8.802 1.00 93.88 71 GLU A N 1
ATOM 576 C CA . GLU A 1 71 ? 9.298 1.549 -10.208 1.00 93.88 71 GLU A CA 1
ATOM 577 C C . GLU A 1 71 ? 9.528 0.219 -10.925 1.00 93.88 71 GLU A C 1
ATOM 579 O O . GLU A 1 71 ? 8.967 -0.011 -11.996 1.00 93.88 71 GLU A O 1
ATOM 584 N N . LEU A 1 72 ? 10.302 -0.689 -10.314 1.00 91.81 72 LEU A N 1
ATOM 585 C CA . LEU A 1 72 ? 10.510 -2.019 -10.876 1.00 91.81 72 LEU A CA 1
ATOM 586 C C . LEU A 1 72 ? 9.187 -2.791 -10.971 1.00 91.81 72 LEU A C 1
ATOM 588 O O . LEU A 1 72 ? 8.941 -3.461 -11.972 1.00 91.81 72 LEU A O 1
ATOM 592 N N . PHE A 1 73 ? 8.319 -2.704 -9.962 1.00 93.94 73 PHE A N 1
ATOM 593 C CA . PHE A 1 73 ? 7.013 -3.363 -9.995 1.00 93.94 73 PHE A CA 1
ATOM 594 C C . PHE A 1 73 ? 6.133 -2.862 -11.153 1.00 93.94 73 PHE A C 1
ATOM 596 O O . PHE A 1 73 ? 5.633 -3.685 -11.926 1.00 93.94 73 PHE A O 1
ATOM 603 N N . ILE A 1 74 ? 5.995 -1.540 -11.311 1.00 93.06 74 ILE A N 1
ATOM 604 C CA . ILE A 1 74 ? 5.219 -0.897 -12.386 1.00 93.06 74 ILE A CA 1
ATOM 605 C C . ILE A 1 74 ? 5.778 -1.301 -13.750 1.00 93.06 74 ILE A C 1
ATOM 607 O O . ILE A 1 74 ? 5.040 -1.822 -14.587 1.00 93.06 74 ILE A O 1
ATOM 611 N N . PHE A 1 75 ? 7.091 -1.147 -13.934 1.00 89.62 75 PHE A N 1
ATOM 612 C CA . PHE A 1 75 ? 7.805 -1.504 -15.159 1.00 89.62 75 PHE A CA 1
ATOM 613 C C . PHE A 1 75 ? 7.507 -2.951 -15.588 1.00 89.62 75 PHE A C 1
ATOM 615 O O . PHE A 1 75 ? 7.168 -3.239 -16.739 1.00 89.62 75 PHE A O 1
ATOM 622 N N . ARG A 1 76 ? 7.554 -3.889 -14.631 1.00 88.31 76 ARG A N 1
ATOM 623 C CA . ARG A 1 76 ? 7.263 -5.308 -14.880 1.00 88.31 76 ARG A CA 1
ATOM 624 C C . ARG A 1 76 ? 5.796 -5.581 -15.176 1.00 88.31 76 ARG A C 1
ATOM 626 O O . ARG A 1 76 ? 5.512 -6.426 -16.025 1.00 88.31 76 ARG A O 1
ATOM 633 N N . LYS A 1 77 ? 4.874 -4.903 -14.495 1.00 88.75 77 LYS A N 1
ATOM 634 C CA . LYS A 1 77 ? 3.427 -5.049 -14.714 1.00 88.75 77 LYS A CA 1
ATOM 635 C C . LYS A 1 77 ? 2.998 -4.523 -16.081 1.00 88.75 77 LYS A C 1
ATOM 637 O O . LYS A 1 77 ? 2.230 -5.200 -16.757 1.00 88.75 77 LYS A O 1
ATOM 642 N N . ARG A 1 78 ? 3.569 -3.404 -16.530 1.00 85.94 78 ARG A N 1
ATOM 643 C CA . ARG A 1 78 ? 3.334 -2.826 -17.865 1.00 85.94 78 ARG A CA 1
ATOM 644 C C . ARG A 1 78 ? 3.979 -3.621 -19.005 1.00 85.94 78 ARG A C 1
ATOM 646 O O . ARG A 1 78 ? 3.773 -3.295 -20.167 1.00 85.94 78 ARG A O 1
ATOM 653 N N . LYS A 1 79 ? 4.732 -4.688 -18.691 1.00 79.50 79 LYS A N 1
ATOM 654 C CA . LYS A 1 79 ? 5.513 -5.487 -19.654 1.00 79.50 79 LYS A CA 1
ATOM 655 C C . LYS A 1 79 ? 6.441 -4.616 -20.511 1.00 79.50 79 LYS A C 1
ATOM 657 O O . LYS A 1 79 ? 6.727 -4.961 -21.659 1.00 79.50 79 LYS A O 1
ATOM 662 N N . GLU A 1 80 ? 6.923 -3.509 -19.950 1.00 71.62 80 GLU A N 1
ATOM 663 C CA . GLU A 1 80 ? 7.865 -2.637 -20.637 1.00 71.62 80 GLU A CA 1
ATOM 664 C C . GLU A 1 80 ? 9.145 -3.434 -20.938 1.00 71.62 80 GLU A C 1
ATOM 666 O O . GLU A 1 80 ? 9.688 -4.152 -20.088 1.00 71.62 80 GLU A O 1
ATOM 671 N N . LYS A 1 81 ? 9.604 -3.380 -22.192 1.00 61.59 81 LYS A N 1
ATOM 672 C CA . LYS A 1 81 ? 10.836 -4.049 -22.617 1.00 61.59 81 LYS A CA 1
ATOM 673 C C . LYS A 1 81 ? 11.994 -3.088 -22.397 1.00 61.59 81 LYS A C 1
ATOM 675 O O . LYS A 1 81 ? 12.108 -2.082 -23.084 1.00 61.59 81 LYS A O 1
ATOM 680 N N . SER A 1 82 ? 12.861 -3.397 -21.438 1.00 64.56 82 SER A N 1
ATOM 681 C CA . SER A 1 82 ? 14.056 -2.588 -21.194 1.00 64.56 82 SER A CA 1
ATOM 682 C C . SER A 1 82 ? 15.0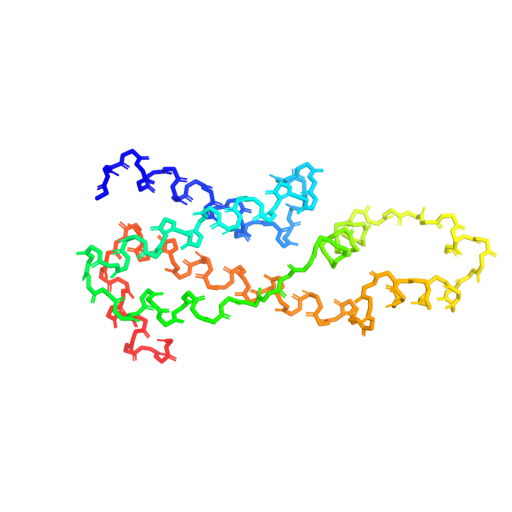81 -2.879 -22.284 1.00 64.56 82 SER A C 1
ATOM 684 O O . SER A 1 82 ? 15.311 -4.037 -22.637 1.00 64.56 82 SER A O 1
ATOM 686 N N . PHE A 1 83 ? 15.732 -1.832 -22.785 1.00 65.31 83 PHE A N 1
ATOM 687 C CA . PHE A 1 83 ? 16.819 -1.953 -23.754 1.00 65.31 83 PHE A CA 1
ATOM 688 C C . PHE A 1 83 ? 17.953 -2.860 -23.239 1.00 65.31 83 PHE A C 1
ATOM 690 O O . PHE A 1 83 ? 18.514 -3.644 -23.997 1.00 65.31 83 PHE A O 1
ATOM 697 N N . LEU A 1 84 ? 18.219 -2.859 -21.926 1.00 63.47 84 LEU A N 1
ATOM 698 C CA . LEU A 1 84 ? 19.204 -3.754 -21.301 1.00 63.47 84 LEU A CA 1
ATOM 699 C C . LEU A 1 84 ? 18.780 -5.226 -21.355 1.00 63.47 84 LEU A C 1
ATOM 701 O O . LEU A 1 84 ? 19.621 -6.104 -21.527 1.00 63.47 84 LEU A O 1
ATOM 705 N N . TRP A 1 85 ? 17.479 -5.500 -21.242 1.00 67.56 85 TRP A N 1
ATOM 706 C CA . TRP A 1 85 ? 16.936 -6.849 -21.421 1.00 67.56 85 TRP A CA 1
ATOM 707 C C . TRP A 1 85 ? 17.015 -7.304 -22.880 1.00 67.56 85 TRP A C 1
ATOM 709 O O . TRP A 1 85 ? 17.179 -8.496 -23.132 1.00 67.56 85 TRP A O 1
ATOM 719 N N . PHE A 1 86 ? 16.911 -6.360 -23.818 1.00 68.50 86 PHE A N 1
ATOM 720 C CA . PHE A 1 86 ? 16.998 -6.611 -25.252 1.00 68.50 86 PHE A CA 1
ATOM 721 C C . PHE A 1 86 ? 18.440 -6.874 -25.716 1.00 68.50 86 PHE A C 1
ATOM 723 O O . PHE A 1 86 ? 18.676 -7.870 -26.390 1.00 68.50 86 PHE A O 1
ATOM 730 N N . VAL A 1 87 ? 19.406 -6.039 -25.315 1.00 73.56 87 VAL A N 1
A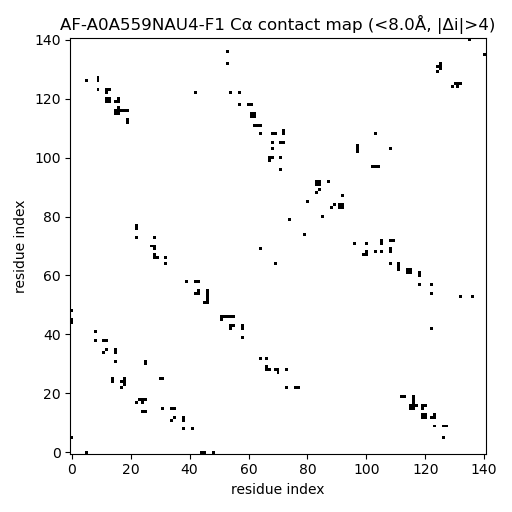TOM 731 C CA . VAL A 1 87 ? 20.806 -6.120 -25.783 1.00 73.56 87 VAL A CA 1
ATOM 732 C C . VAL A 1 87 ? 21.674 -7.031 -24.907 1.00 73.56 87 VAL A C 1
ATOM 734 O O . VAL A 1 87 ? 22.486 -7.793 -25.419 1.00 73.56 87 VAL A O 1
ATOM 737 N N . GLY A 1 88 ? 21.506 -6.985 -23.582 1.00 67.25 88 GLY A N 1
ATOM 738 C CA . GLY A 1 88 ? 22.330 -7.739 -22.627 1.00 67.25 88 GLY A CA 1
ATOM 739 C C . GLY A 1 88 ? 21.755 -9.099 -22.208 1.00 67.25 88 GLY A C 1
ATOM 740 O O . GLY A 1 88 ? 22.385 -9.852 -21.460 1.00 67.25 88 GLY A O 1
ATOM 741 N N . GLY A 1 89 ? 20.541 -9.426 -22.652 1.00 76.94 89 GLY A N 1
ATOM 742 C CA . GLY A 1 89 ? 19.854 -10.665 -22.301 1.00 76.94 89 GLY A CA 1
ATOM 743 C C . GLY A 1 89 ? 19.428 -10.772 -20.826 1.00 76.94 89 GLY A C 1
ATOM 744 O O . GLY A 1 89 ? 19.599 -9.876 -19.996 1.00 76.94 89 GLY A O 1
ATOM 745 N N . ARG A 1 90 ? 18.837 -11.925 -20.480 1.00 76.38 90 ARG A N 1
ATOM 746 C CA . ARG A 1 90 ? 18.136 -12.162 -19.200 1.00 76.38 90 ARG A CA 1
ATOM 747 C C . ARG A 1 90 ? 19.024 -12.039 -17.955 1.00 76.38 90 ARG A C 1
ATOM 749 O O . ARG A 1 90 ? 18.532 -11.620 -16.910 1.00 76.38 90 ARG A O 1
ATOM 756 N N . ARG A 1 91 ? 20.306 -12.420 -18.042 1.00 79.44 91 ARG A N 1
ATOM 757 C CA . ARG A 1 91 ? 21.239 -12.400 -16.898 1.00 79.44 91 ARG A CA 1
ATOM 758 C C . ARG A 1 91 ? 21.666 -10.976 -16.534 1.00 79.44 91 ARG A C 1
ATOM 760 O O . ARG A 1 91 ? 21.567 -10.613 -15.366 1.00 79.44 91 ARG A O 1
ATOM 767 N N . LEU A 1 92 ? 22.064 -10.161 -17.515 1.00 78.75 92 LEU A N 1
ATOM 768 C CA . LEU A 1 92 ? 22.458 -8.767 -17.272 1.00 78.75 92 LEU A CA 1
ATOM 769 C C . LEU A 1 92 ? 21.277 -7.919 -16.793 1.00 78.75 92 LEU A C 1
ATOM 771 O O . LEU A 1 92 ? 21.409 -7.176 -15.822 1.00 78.75 92 LEU A O 1
ATOM 775 N N . GLY A 1 93 ? 20.098 -8.096 -17.398 1.00 78.50 93 GLY A N 1
ATOM 776 C CA . GLY A 1 93 ? 18.882 -7.418 -16.947 1.00 78.50 93 GLY A CA 1
ATOM 777 C C . GLY A 1 93 ? 18.497 -7.761 -15.502 1.00 78.50 93 GLY A C 1
ATOM 778 O O . GLY A 1 93 ? 18.060 -6.886 -14.760 1.00 78.50 93 GLY A O 1
ATOM 779 N N . PHE A 1 94 ? 18.691 -9.015 -15.076 1.00 79.44 94 PHE A N 1
ATOM 780 C CA . PHE A 1 94 ? 18.432 -9.431 -13.693 1.00 79.44 94 PHE A CA 1
ATOM 781 C C . PHE A 1 94 ? 19.401 -8.786 -12.693 1.00 79.44 94 PHE A C 1
ATOM 783 O O . PHE A 1 94 ? 18.962 -8.295 -11.655 1.00 79.44 94 PHE A O 1
ATOM 790 N N . VAL A 1 95 ? 20.701 -8.756 -13.003 1.00 79.50 95 VAL A N 1
ATOM 791 C CA . VAL A 1 95 ? 21.715 -8.125 -12.139 1.00 79.50 95 VAL A CA 1
AT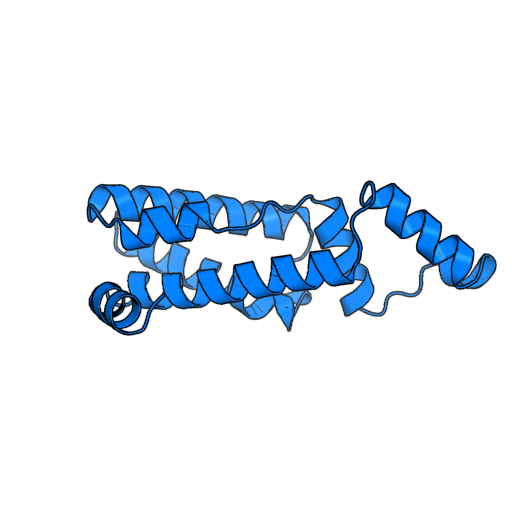OM 792 C C . VAL A 1 95 ? 21.453 -6.626 -11.998 1.00 79.50 95 VAL A C 1
ATOM 794 O O . VAL A 1 95 ? 21.497 -6.100 -10.888 1.00 79.50 95 VAL A O 1
ATOM 797 N N . TYR A 1 96 ? 21.114 -5.948 -13.097 1.00 81.75 96 TYR A N 1
ATOM 798 C CA . TYR A 1 96 ? 20.758 -4.530 -13.077 1.00 81.75 96 TYR A CA 1
ATOM 799 C C . TYR A 1 96 ? 19.571 -4.244 -12.146 1.00 81.75 96 TYR A C 1
ATOM 801 O O . TYR A 1 96 ? 19.655 -3.360 -11.291 1.00 81.75 96 TYR A O 1
ATOM 809 N N . ASP A 1 97 ? 18.491 -5.022 -12.268 1.00 81.81 97 ASP A N 1
ATOM 810 C CA . ASP A 1 97 ? 17.313 -4.871 -11.410 1.00 81.81 97 ASP A CA 1
ATOM 811 C C . ASP A 1 97 ? 17.671 -5.061 -9.931 1.00 81.81 97 ASP A C 1
ATOM 813 O O . ASP A 1 97 ? 17.227 -4.284 -9.087 1.00 81.81 97 ASP A O 1
ATOM 817 N N . LEU A 1 98 ? 18.515 -6.053 -9.626 1.00 83.69 98 LEU A N 1
ATOM 818 C CA . LEU A 1 98 ? 18.975 -6.337 -8.269 1.00 83.69 98 LEU A CA 1
ATOM 819 C C . LEU A 1 98 ? 19.783 -5.168 -7.683 1.00 83.69 98 LEU A C 1
ATOM 821 O O . LEU A 1 98 ? 19.585 -4.797 -6.528 1.00 83.69 98 LEU A O 1
ATOM 825 N N . ILE A 1 99 ? 20.675 -4.561 -8.468 1.00 82.69 99 ILE A N 1
ATOM 826 C CA . ILE A 1 99 ? 21.461 -3.395 -8.038 1.00 82.69 99 ILE A CA 1
ATOM 827 C C . ILE A 1 99 ? 20.532 -2.205 -7.776 1.00 82.69 99 ILE A C 1
ATOM 829 O O . ILE A 1 99 ? 20.606 -1.578 -6.715 1.00 82.69 99 ILE A O 1
ATOM 833 N N . ARG A 1 100 ? 19.601 -1.925 -8.697 1.00 84.69 100 ARG A N 1
ATOM 834 C CA . ARG A 1 100 ? 18.646 -0.809 -8.588 1.00 84.69 100 ARG A CA 1
ATOM 835 C C . ARG A 1 100 ? 17.751 -0.922 -7.350 1.00 84.69 100 ARG A C 1
ATOM 837 O O . ARG A 1 100 ? 17.459 0.080 -6.690 1.00 84.69 100 ARG A O 1
ATOM 844 N N . THR A 1 101 ? 17.337 -2.134 -6.993 1.00 84.75 101 THR A N 1
ATOM 845 C CA . THR A 1 101 ? 16.552 -2.399 -5.778 1.00 84.75 101 THR A CA 1
ATOM 846 C C . THR A 1 101 ? 17.424 -2.685 -4.555 1.00 84.75 101 THR A C 1
ATOM 848 O O . THR A 1 101 ? 16.907 -3.116 -3.526 1.00 84.75 101 THR A O 1
ATOM 851 N N . ARG A 1 102 ? 18.739 -2.439 -4.609 1.00 87.25 102 ARG A N 1
ATOM 852 C CA . ARG A 1 102 ? 19.720 -2.759 -3.551 1.00 87.25 102 ARG A CA 1
ATOM 853 C C . ARG A 1 102 ? 19.520 -4.159 -2.945 1.00 87.25 102 ARG A C 1
ATOM 855 O O . ARG A 1 102 ? 19.401 -4.301 -1.732 1.00 87.25 102 ARG A O 1
ATOM 862 N N . GLY A 1 103 ? 19.406 -5.176 -3.791 1.00 86.06 103 GLY A N 1
ATOM 863 C CA . GLY A 1 103 ? 19.319 -6.579 -3.386 1.00 86.06 103 GLY A CA 1
ATOM 864 C C . GLY A 1 103 ? 17.905 -7.147 -3.261 1.00 86.06 103 GLY A C 1
ATOM 865 O O . GLY A 1 103 ? 17.769 -8.348 -3.048 1.00 86.06 103 GLY A O 1
ATOM 866 N N . VAL A 1 104 ? 16.845 -6.339 -3.388 1.00 89.50 104 VAL A N 1
ATOM 867 C CA . VAL A 1 104 ? 15.474 -6.828 -3.155 1.00 89.50 104 VAL A CA 1
ATOM 868 C C . VAL A 1 104 ? 14.884 -7.453 -4.415 1.00 89.50 104 VAL A C 1
ATOM 870 O O . VAL A 1 104 ? 14.747 -6.809 -5.457 1.00 89.50 104 VAL A O 1
ATOM 873 N N . LEU A 1 105 ? 14.489 -8.720 -4.303 1.00 90.25 105 LEU A N 1
ATOM 874 C CA . LEU A 1 105 ? 13.948 -9.503 -5.409 1.00 90.25 105 LEU A CA 1
ATOM 875 C C . LEU A 1 105 ? 12.528 -9.061 -5.777 1.00 90.25 105 LEU A C 1
ATOM 877 O O . LEU A 1 105 ? 11.710 -8.747 -4.912 1.00 90.25 105 LEU A O 1
ATOM 881 N N . LEU A 1 106 ? 12.175 -9.171 -7.062 1.00 89.69 106 LEU A N 1
ATOM 882 C CA . LEU A 1 106 ? 10.816 -8.889 -7.544 1.00 89.69 106 LEU A CA 1
ATOM 883 C C . LEU A 1 106 ? 9.742 -9.709 -6.807 1.00 89.69 106 LEU A C 1
ATOM 885 O O . LEU A 1 106 ? 8.649 -9.208 -6.560 1.00 89.69 106 LEU A O 1
ATOM 889 N N . SER A 1 107 ? 10.038 -10.957 -6.432 1.00 92.25 107 SER A N 1
ATOM 890 C CA . SER A 1 107 ? 9.125 -11.795 -5.642 1.00 92.25 107 SER A CA 1
ATOM 891 C C . SER A 1 107 ? 8.858 -11.214 -4.250 1.00 92.25 107 SER A C 1
ATOM 893 O O . SER A 1 107 ? 7.725 -11.261 -3.778 1.00 92.25 107 SER A O 1
ATOM 895 N N . GLN A 1 108 ? 9.868 -10.621 -3.610 1.00 94.81 108 GLN A N 1
ATOM 896 C CA . GLN A 1 108 ? 9.719 -9.943 -2.323 1.00 94.81 108 GLN A CA 1
ATOM 897 C C . GLN A 1 108 ? 8.922 -8.646 -2.481 1.00 94.81 108 GLN A C 1
ATOM 899 O O . GLN A 1 108 ? 8.041 -8.379 -1.669 1.00 94.81 108 GLN A O 1
ATOM 904 N N . ILE A 1 109 ? 9.162 -7.881 -3.550 1.00 95.56 109 ILE A N 1
ATOM 905 C CA . ILE A 1 109 ? 8.392 -6.664 -3.856 1.00 95.56 109 ILE A CA 1
ATOM 906 C C . ILE A 1 109 ? 6.913 -7.007 -4.062 1.00 95.56 109 ILE A C 1
ATOM 908 O O . ILE A 1 109 ? 6.055 -6.382 -3.447 1.00 95.56 109 ILE A O 1
ATOM 912 N N . LYS A 1 110 ? 6.608 -8.053 -4.843 1.00 96.06 110 LYS A N 1
ATOM 913 C CA . LYS A 1 110 ? 5.234 -8.550 -5.030 1.00 96.06 110 LYS A CA 1
ATOM 914 C C . LYS A 1 110 ? 4.567 -8.902 -3.698 1.00 96.06 110 LYS A C 1
ATOM 916 O O . LYS A 1 110 ? 3.449 -8.469 -3.457 1.00 96.06 110 LYS A O 1
ATOM 921 N N . LYS A 1 11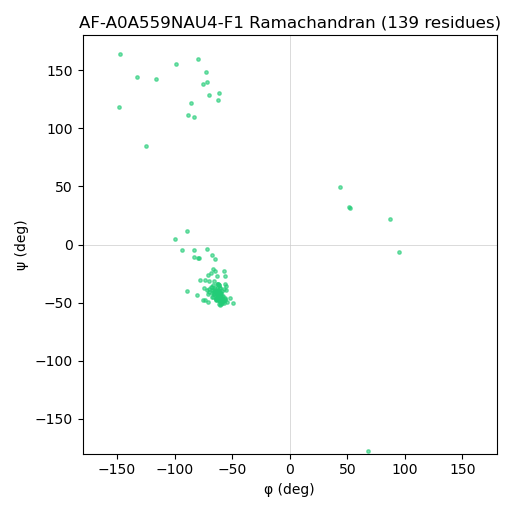1 ? 5.270 -9.615 -2.808 1.00 97.19 111 LYS A N 1
ATOM 922 C CA . LYS A 1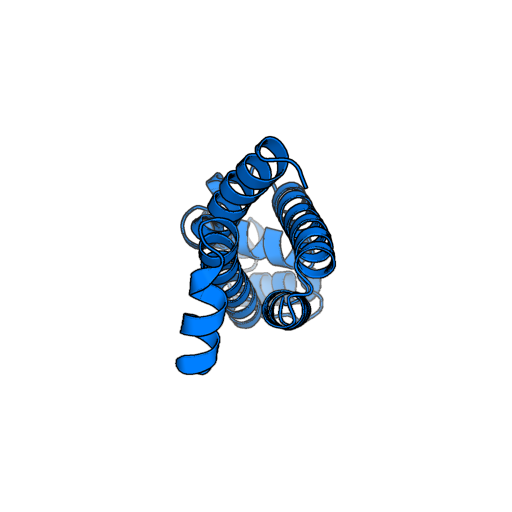 111 ? 4.763 -9.936 -1.461 1.00 97.19 111 LYS A CA 1
ATOM 923 C C . LYS A 1 111 ? 4.469 -8.680 -0.634 1.00 97.19 111 LYS A C 1
ATOM 925 O O . LYS A 1 111 ? 3.448 -8.636 0.043 1.00 97.19 111 LYS A O 1
ATOM 930 N N . LYS A 1 112 ? 5.332 -7.657 -0.694 1.00 97.50 112 LYS A N 1
ATOM 931 C CA . LYS A 1 112 ? 5.095 -6.376 -0.006 1.00 97.50 112 LYS A CA 1
ATOM 932 C C . LYS A 1 112 ? 3.847 -5.669 -0.544 1.00 97.50 112 LYS A C 1
ATOM 934 O O . LYS A 1 112 ? 3.016 -5.250 0.251 1.00 97.50 112 LYS A O 1
ATOM 939 N N . VAL A 1 113 ? 3.704 -5.567 -1.868 1.00 97.31 113 VAL A N 1
ATOM 940 C CA . VAL A 1 113 ? 2.542 -4.927 -2.513 1.00 97.31 113 VAL A CA 1
ATOM 941 C C . VAL A 1 113 ? 1.244 -5.664 -2.168 1.00 97.31 113 VAL A C 1
ATOM 943 O O . VAL A 1 113 ? 0.281 -5.023 -1.758 1.00 97.31 113 VAL A O 1
ATOM 946 N N . ALA A 1 114 ? 1.242 -6.998 -2.226 1.00 97.62 114 ALA A N 1
ATOM 947 C CA . ALA A 1 114 ? 0.093 -7.809 -1.826 1.00 97.62 114 ALA A CA 1
ATOM 948 C C . ALA A 1 114 ? -0.278 -7.598 -0.346 1.00 97.62 114 ALA A C 1
ATOM 950 O O . ALA A 1 114 ? -1.449 -7.420 -0.021 1.00 97.62 114 ALA A O 1
ATOM 951 N N . LYS A 1 115 ? 0.718 -7.535 0.554 1.00 97.69 115 LYS A N 1
ATOM 952 C CA . LYS A 1 115 ? 0.482 -7.240 1.977 1.00 97.69 115 LYS A CA 1
ATOM 953 C C . LYS A 1 115 ? -0.108 -5.839 2.181 1.00 97.69 115 LYS A C 1
ATOM 955 O O . LYS A 1 115 ? -1.003 -5.675 3.000 1.00 97.69 115 LYS A O 1
ATOM 960 N N . ILE A 1 116 ? 0.362 -4.831 1.440 1.00 98.12 116 ILE A N 1
ATOM 961 C CA . ILE A 1 116 ? -0.200 -3.470 1.501 1.00 98.12 116 ILE A CA 1
ATOM 962 C C . ILE A 1 116 ? -1.665 -3.475 1.094 1.00 98.12 116 ILE A C 1
ATOM 964 O O . ILE A 1 116 ? -2.485 -2.912 1.813 1.00 98.12 116 ILE A O 1
ATOM 968 N N . LYS A 1 117 ? -1.994 -4.125 -0.023 1.00 97.88 117 LYS A N 1
ATOM 969 C CA . LYS A 1 117 ? -3.373 -4.253 -0.491 1.00 97.88 117 LYS A CA 1
ATOM 970 C C . LYS A 1 117 ? -4.262 -4.900 0.567 1.00 97.88 117 LYS A C 1
ATOM 972 O O . LYS A 1 117 ? -5.302 -4.343 0.893 1.00 97.88 117 LYS A O 1
ATOM 977 N N . ASP A 1 118 ? -3.833 -6.029 1.120 1.00 97.38 118 ASP A N 1
ATOM 978 C CA . ASP A 1 118 ? -4.566 -6.780 2.142 1.00 97.38 118 ASP A CA 1
ATOM 979 C C . ASP A 1 118 ? -4.836 -5.937 3.408 1.00 97.38 118 ASP A C 1
ATOM 981 O O . ASP A 1 118 ? -5.980 -5.815 3.853 1.00 97.38 118 ASP A O 1
ATOM 985 N N . ILE A 1 119 ? -3.817 -5.244 3.933 1.00 97.69 119 ILE A N 1
ATOM 986 C CA . ILE A 1 119 ? -4.006 -4.315 5.059 1.00 97.69 119 ILE A CA 1
ATOM 987 C C . ILE A 1 119 ? -4.937 -3.161 4.655 1.00 97.69 119 ILE A C 1
ATOM 989 O O . ILE A 1 119 ? -5.859 -2.825 5.397 1.00 97.69 119 ILE A O 1
ATOM 993 N N . SER A 1 120 ? -4.753 -2.566 3.472 1.00 98.06 120 SER A N 1
ATOM 994 C CA . SER A 1 120 ? -5.592 -1.459 2.993 1.00 98.06 120 SER A CA 1
ATOM 995 C C . SER A 1 120 ? -7.057 -1.862 2.817 1.00 98.06 120 SER A C 1
ATOM 997 O O . SER A 1 120 ? -7.932 -1.049 3.107 1.00 98.06 120 SER A O 1
ATOM 999 N N . GLN A 1 121 ? -7.347 -3.105 2.422 1.00 97.81 121 GLN A N 1
ATOM 1000 C CA . GLN A 1 121 ? -8.710 -3.641 2.347 1.00 97.81 121 GLN A CA 1
ATOM 1001 C C . GLN A 1 121 ? -9.368 -3.717 3.728 1.00 97.81 121 GLN A C 1
ATOM 1003 O O . GLN A 1 121 ? -10.494 -3.242 3.889 1.00 97.81 121 GLN A O 1
ATOM 1008 N N . ARG A 1 122 ? -8.663 -4.242 4.740 1.00 96.81 122 ARG A N 1
ATOM 1009 C CA . ARG A 1 122 ? -9.164 -4.245 6.126 1.00 96.81 122 ARG A CA 1
ATOM 1010 C C . ARG A 1 122 ? -9.403 -2.833 6.642 1.00 96.81 122 ARG A C 1
ATOM 1012 O O . ARG A 1 122 ? -10.458 -2.550 7.202 1.00 96.81 122 ARG A O 1
ATOM 1019 N N . MET A 1 123 ? -8.441 -1.938 6.423 1.00 97.88 123 MET A N 1
ATOM 1020 C CA . MET A 1 123 ? -8.545 -0.544 6.856 1.00 97.88 123 MET A CA 1
ATOM 1021 C C . MET A 1 123 ? -9.704 0.173 6.173 1.00 97.88 123 MET A C 1
ATOM 1023 O O . MET A 1 123 ? -10.438 0.887 6.843 1.00 97.88 123 MET A O 1
ATOM 1027 N N . TYR A 1 124 ? -9.935 -0.062 4.879 1.00 98.12 124 TYR A N 1
ATOM 1028 C CA . TYR A 1 124 ? -11.101 0.478 4.182 1.00 98.12 124 TYR A CA 1
ATOM 1029 C C . TYR A 1 124 ? -12.401 0.056 4.876 1.00 98.12 124 TYR A C 1
ATOM 1031 O O . TYR A 1 124 ? -13.240 0.908 5.160 1.00 98.12 124 TYR A O 1
ATOM 1039 N N . LYS A 1 125 ? -12.546 -1.235 5.209 1.00 97.38 125 LYS A N 1
ATOM 1040 C CA . LYS A 1 125 ? -13.737 -1.749 5.899 1.00 97.38 125 LYS A CA 1
ATOM 1041 C C . LYS A 1 125 ? -13.928 -1.141 7.281 1.00 97.38 125 LYS A C 1
ATOM 1043 O O . LYS A 1 125 ? -15.035 -0.738 7.604 1.00 97.38 125 LYS A O 1
ATOM 1048 N N . VAL A 1 126 ? -12.859 -0.986 8.052 1.00 96.50 126 VAL A N 1
ATOM 1049 C CA . VAL A 1 126 ? -12.905 -0.349 9.379 1.00 96.50 126 VAL A CA 1
ATOM 1050 C C . VAL A 1 126 ? -13.212 1.153 9.315 1.00 96.50 126 VAL A C 1
ATOM 1052 O O . VAL A 1 126 ? -13.922 1.698 10.166 1.00 96.50 126 VAL A O 1
ATOM 1055 N N . VAL A 1 127 ? -12.693 1.849 8.304 1.00 95.69 127 VAL A N 1
ATOM 1056 C CA . VAL A 1 127 ? -13.011 3.262 8.059 1.00 95.69 127 VAL A CA 1
ATOM 1057 C C . VAL A 1 127 ? -14.486 3.408 7.672 1.00 95.69 127 VAL A C 1
ATOM 1059 O O . VAL A 1 127 ? -15.149 4.308 8.181 1.00 95.69 127 VAL A O 1
ATOM 1062 N N . GLU A 1 128 ? -14.990 2.515 6.814 1.00 95.00 128 GLU A N 1
ATOM 1063 C CA . GLU A 1 128 ? -16.388 2.450 6.367 1.00 95.00 128 GLU A CA 1
ATOM 1064 C C . GLU A 1 128 ? -17.350 2.127 7.517 1.00 95.00 128 GLU A C 1
ATOM 1066 O O . GLU A 1 128 ? -18.367 2.800 7.665 1.00 95.00 128 GLU A O 1
ATOM 1071 N N . ASN A 1 129 ? -17.028 1.134 8.348 1.00 94.38 129 ASN A N 1
ATOM 1072 C CA . ASN A 1 129 ? -17.809 0.779 9.526 1.00 94.38 129 ASN A CA 1
ATOM 1073 C C . ASN A 1 129 ? -16.901 0.220 10.648 1.00 94.38 129 ASN A C 1
ATOM 1075 O O . ASN A 1 129 ? -16.296 -0.842 10.470 1.00 94.38 129 ASN A O 1
ATOM 1079 N N . PRO A 1 130 ? -16.839 0.872 11.827 1.00 93.38 130 PRO A N 1
ATOM 1080 C CA . PRO A 1 130 ? -16.020 0.415 12.953 1.00 93.38 130 PRO A CA 1
ATOM 1081 C C . PRO A 1 130 ? -16.321 -1.012 13.435 1.00 93.38 130 PRO A C 1
ATOM 1083 O O . PRO A 1 130 ? -15.436 -1.650 13.996 1.00 93.38 130 PRO A O 1
ATOM 1086 N N . ILE A 1 131 ? -17.522 -1.557 13.180 1.00 94.12 131 ILE A N 1
ATOM 1087 C CA . ILE A 1 131 ? -17.886 -2.927 13.590 1.00 94.12 131 ILE A CA 1
ATOM 1088 C C . ILE A 1 131 ? -16.920 -3.986 13.042 1.00 94.12 131 ILE A C 1
ATOM 1090 O O . ILE A 1 131 ? -16.730 -5.043 13.643 1.00 94.12 131 ILE A O 1
ATOM 1094 N N . PHE A 1 132 ? -16.279 -3.704 11.903 1.00 94.81 132 PHE A N 1
ATOM 1095 C CA . PHE A 1 132 ? -15.330 -4.627 11.298 1.00 94.81 132 PHE A CA 1
ATOM 1096 C C . PHE A 1 132 ? -14.071 -4.826 12.146 1.00 94.81 132 PHE A C 1
ATOM 1098 O O . PHE A 1 132 ? -13.433 -5.865 12.003 1.00 94.81 132 PHE A O 1
ATOM 1105 N N . GLU A 1 133 ? -13.733 -3.908 13.056 1.00 92.75 133 GLU A N 1
ATOM 1106 C CA . GLU A 1 133 ? -12.617 -4.099 13.992 1.00 92.75 133 GLU A CA 1
ATOM 1107 C C . GLU A 1 133 ? -12.839 -5.348 14.854 1.00 92.75 133 GLU A C 1
ATOM 1109 O O . GLU A 1 133 ? -11.987 -6.236 14.893 1.00 92.75 133 GLU A O 1
ATOM 1114 N N . GLU A 1 134 ? -14.021 -5.474 15.463 1.00 91.31 134 GLU A N 1
ATOM 11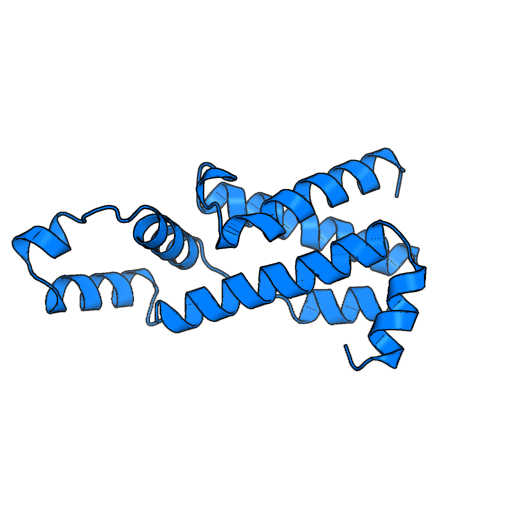15 C CA . GLU A 1 134 ? -14.372 -6.638 16.282 1.00 91.31 134 GLU A CA 1
ATOM 1116 C C . GLU A 1 134 ? -14.443 -7.924 15.456 1.00 91.31 134 GLU A C 1
ATOM 1118 O O . GLU A 1 134 ? -14.028 -8.993 15.910 1.00 91.31 134 GLU A O 1
ATOM 1123 N N . VAL A 1 135 ? -14.975 -7.836 14.233 1.00 93.12 135 VAL A N 1
ATOM 1124 C CA . VAL A 1 135 ? -15.075 -8.984 13.320 1.00 93.12 135 VAL A CA 1
ATOM 1125 C C . VAL A 1 135 ? -13.682 -9.510 12.975 1.00 93.12 135 VAL A C 1
ATOM 1127 O O . VAL A 1 135 ? -13.452 -10.721 13.017 1.00 93.12 135 VAL A O 1
ATOM 1130 N N . TYR A 1 136 ? -12.737 -8.620 12.672 1.00 93.06 136 TYR A N 1
ATOM 1131 C CA . TYR A 1 136 ? -11.365 -9.000 12.349 1.00 93.06 136 TYR A CA 1
ATOM 1132 C C . TYR A 1 136 ? -10.627 -9.583 13.556 1.00 93.06 136 TYR A C 1
ATOM 1134 O O . TYR A 1 136 ? -10.007 -10.639 13.432 1.00 93.06 136 TYR A O 1
ATOM 1142 N N . GLN A 1 137 ? -10.792 -8.990 14.739 1.00 88.94 137 GLN A N 1
ATOM 1143 C CA . GLN A 1 137 ? -10.209 -9.523 15.973 1.00 88.94 137 GLN A CA 1
ATOM 1144 C C . GLN A 1 137 ? -10.721 -10.937 16.293 1.00 88.94 137 GLN A C 1
ATOM 1146 O O . GLN A 1 137 ? -9.933 -11.815 16.643 1.00 88.94 137 GLN A O 1
ATOM 1151 N N . LYS A 1 138 ? -12.024 -11.195 16.115 1.00 89.38 138 LYS A N 1
ATOM 1152 C CA . LYS A 1 138 ? -12.632 -12.523 16.335 1.00 89.38 138 LYS A CA 1
ATOM 1153 C C . LYS A 1 138 ? -12.181 -13.572 15.318 1.00 89.38 138 LYS A C 1
ATOM 1155 O O . LYS A 1 138 ? -12.234 -14.763 15.610 1.00 89.38 138 LYS A O 1
ATOM 1160 N N . THR A 1 139 ? -11.755 -13.148 14.130 1.00 85.50 139 THR A N 1
ATOM 1161 C CA . THR A 1 139 ? -11.347 -14.041 13.032 1.00 85.50 139 THR A CA 1
ATOM 1162 C C . THR A 1 139 ? -9.830 -14.211 12.913 1.00 85.50 139 THR A C 1
ATOM 1164 O O . THR A 1 139 ? -9.370 -14.909 12.012 1.00 85.50 139 THR A O 1
ATOM 1167 N N . GLY A 1 140 ? -9.053 -13.643 13.844 1.00 76.62 140 GLY A N 1
ATOM 1168 C CA . GLY A 1 140 ? -7.604 -13.849 13.935 1.00 76.62 140 GLY A CA 1
ATOM 1169 C C . GLY A 1 140 ? -6.755 -12.904 13.081 1.00 76.62 140 GLY A C 1
ATOM 1170 O O . GLY A 1 140 ? -5.608 -13.240 12.781 1.00 76.62 140 GLY A O 1
ATOM 1171 N N . TYR A 1 141 ? -7.294 -11.742 12.700 1.00 65.38 141 TYR A N 1
ATOM 1172 C CA . TYR A 1 141 ? -6.555 -10.662 12.030 1.00 65.38 141 TYR A CA 1
ATOM 1173 C C . TYR A 1 141 ? -6.031 -9.626 13.048 1.00 65.38 141 TYR A C 1
ATOM 1175 O O . TYR A 1 141 ? -6.805 -9.193 13.928 1.00 65.38 141 TYR A O 1
#